Protein AF-V4MN10-F1 (afdb_monomer_lite)

Structure (mmCIF, N/CA/C/O backbone):
data_AF-V4MN10-F1
#
_entry.id   AF-V4MN10-F1
#
loop_
_atom_site.group_PDB
_atom_site.id
_atom_site.type_symbol
_atom_site.label_atom_id
_atom_site.label_alt_id
_atom_site.label_comp_id
_atom_site.label_asym_id
_atom_site.label_entity_id
_atom_site.label_seq_id
_atom_site.pdbx_PDB_ins_code
_atom_site.Cartn_x
_atom_site.Cartn_y
_atom_site.Cartn_z
_atom_site.occupancy
_atom_site.B_iso_or_equiv
_atom_site.auth_seq_id
_atom_site.auth_comp_id
_atom_site.auth_asym_id
_atom_site.auth_atom_id
_atom_site.pdbx_PDB_model_num
ATOM 1 N N . MET A 1 1 ? -40.496 44.215 18.641 1.00 53.66 1 MET A N 1
ATOM 2 C CA . MET A 1 1 ? -39.861 44.331 17.304 1.00 53.66 1 MET A CA 1
ATOM 3 C C . MET A 1 1 ? -38.380 43.930 17.300 1.00 53.66 1 MET A C 1
ATOM 5 O O . MET A 1 1 ? -37.956 43.330 16.325 1.00 53.66 1 MET A O 1
ATOM 9 N N . ALA A 1 2 ? -37.618 44.147 18.384 1.00 53.34 2 ALA A N 1
ATOM 10 C CA . ALA A 1 2 ? -36.189 43.797 18.477 1.00 53.34 2 ALA A CA 1
ATOM 11 C C . ALA A 1 2 ? -35.855 42.290 18.339 1.00 53.34 2 ALA A C 1
ATOM 13 O O . ALA A 1 2 ? -34.880 41.936 17.686 1.00 53.34 2 ALA A O 1
ATOM 14 N N . SER A 1 3 ? -36.692 41.390 18.874 1.00 57.78 3 SER A N 1
ATOM 15 C CA . SER A 1 3 ? -36.461 39.930 18.816 1.00 57.78 3 SER A CA 1
ATOM 16 C C . SER A 1 3 ? -36.426 39.366 17.382 1.00 57.78 3 SER A C 1
ATOM 18 O O . SER A 1 3 ? -35.616 38.490 17.080 1.00 57.78 3 SER A O 1
ATOM 20 N N . LYS A 1 4 ? -37.232 39.927 16.467 1.00 57.34 4 LYS A N 1
ATOM 21 C CA . LYS A 1 4 ? -37.240 39.536 15.046 1.00 57.34 4 LYS A CA 1
ATOM 22 C C . LYS A 1 4 ? -35.945 39.924 14.330 1.00 57.34 4 LYS A C 1
ATOM 24 O O . LYS A 1 4 ? -35.459 39.161 13.506 1.00 57.34 4 LYS A O 1
ATOM 29 N N . VAL A 1 5 ? -35.370 41.076 14.675 1.00 63.78 5 VAL A N 1
ATOM 30 C CA . VAL A 1 5 ? -34.121 41.575 14.076 1.00 63.78 5 VAL A CA 1
ATOM 31 C C . VAL A 1 5 ? -32.942 40.699 14.492 1.00 63.78 5 VAL A C 1
ATOM 33 O O . VAL A 1 5 ? -32.140 40.303 13.654 1.00 63.78 5 VAL A O 1
ATOM 36 N N . ILE A 1 6 ? -32.892 40.317 15.768 1.00 64.12 6 ILE A N 1
ATOM 37 C CA . ILE A 1 6 ? -31.850 39.438 16.310 1.00 64.12 6 ILE A CA 1
ATOM 38 C C . ILE A 1 6 ? -31.899 38.057 15.636 1.00 64.12 6 ILE A C 1
ATOM 40 O O . ILE A 1 6 ? -30.870 37.533 15.222 1.00 64.12 6 ILE A O 1
ATOM 44 N N . SER A 1 7 ? -33.098 37.495 15.452 1.00 66.12 7 SER A N 1
ATOM 45 C CA . SER A 1 7 ? -33.274 36.197 14.789 1.00 66.12 7 SER A CA 1
ATOM 46 C C . SER A 1 7 ? -32.801 36.208 13.327 1.00 66.12 7 SER A C 1
ATOM 48 O O . SER A 1 7 ? -32.131 35.271 12.895 1.00 66.12 7 SER A O 1
ATOM 50 N N . LEU A 1 8 ? -33.063 37.292 12.588 1.00 67.06 8 LEU A N 1
ATOM 51 C CA . LEU A 1 8 ? -32.598 37.448 11.205 1.00 67.06 8 LEU A CA 1
ATOM 52 C C . LEU A 1 8 ? -31.071 37.565 11.107 1.00 67.06 8 LEU A C 1
ATOM 54 O O . LEU A 1 8 ? -30.474 36.985 10.200 1.00 67.06 8 LEU A O 1
ATOM 58 N N . LEU A 1 9 ? -30.434 38.255 12.058 1.00 70.19 9 LEU A N 1
ATOM 59 C CA . LEU A 1 9 ? -28.974 38.365 12.110 1.00 70.19 9 LEU A CA 1
ATOM 60 C C . LEU A 1 9 ? -28.317 36.997 12.314 1.00 70.19 9 LEU A C 1
ATOM 62 O O . LEU A 1 9 ? -27.388 36.658 11.581 1.00 70.19 9 LEU A O 1
ATOM 66 N N . PHE A 1 10 ? -28.841 36.169 13.221 1.00 71.94 10 PHE A N 1
ATOM 67 C CA . PHE A 1 10 ? -28.317 34.817 13.424 1.00 71.94 10 PHE A CA 1
ATOM 68 C C . PHE A 1 10 ? -28.476 33.940 12.179 1.00 71.94 10 PHE A C 1
ATOM 70 O O . PHE A 1 10 ? -27.510 33.308 11.761 1.00 71.94 10 PHE A O 1
ATOM 77 N N . ILE A 1 11 ? -29.646 33.949 11.533 1.00 73.19 11 ILE A N 1
ATOM 78 C CA . ILE A 1 11 ? -29.879 33.178 10.299 1.00 73.19 11 ILE A CA 1
ATOM 79 C C . ILE A 1 11 ? -28.902 33.606 9.194 1.00 73.19 11 ILE A C 1
ATOM 81 O O . ILE A 1 11 ? -28.324 32.755 8.518 1.00 73.19 11 ILE A O 1
ATOM 85 N N . SER A 1 12 ? -28.674 34.915 9.040 1.00 72.12 12 SER A N 1
ATOM 86 C CA . SER A 1 12 ? -27.724 35.432 8.052 1.00 72.12 12 SER A CA 1
ATOM 87 C C . SER A 1 12 ? -26.290 34.969 8.321 1.00 72.12 12 SER A C 1
ATOM 89 O O . SER A 1 12 ? -25.594 34.604 7.378 1.00 72.12 12 SER A O 1
ATOM 91 N N . LEU A 1 13 ? -25.890 34.896 9.597 1.00 74.00 13 LEU A N 1
ATOM 92 C CA . LEU A 1 13 ? -24.562 34.464 10.030 1.00 74.00 13 LEU A CA 1
ATOM 93 C C . LEU A 1 13 ? -24.341 32.964 9.780 1.00 74.00 13 LEU A C 1
ATOM 95 O O . LEU A 1 13 ? -23.290 32.560 9.288 1.00 74.00 13 LEU A O 1
ATOM 99 N N . PHE A 1 14 ? -25.350 32.133 10.057 1.00 67.62 14 PHE A N 1
ATOM 100 C CA . PHE A 1 14 ? -25.286 30.695 9.778 1.00 67.62 14 PHE A CA 1
ATOM 101 C C . PHE A 1 14 ? -25.151 30.403 8.277 1.00 67.62 14 PHE A C 1
ATOM 103 O O . PHE A 1 14 ? -24.380 29.526 7.883 1.00 67.62 14 PHE A O 1
ATOM 110 N N . LEU A 1 15 ? -25.852 31.157 7.424 1.00 66.31 15 LEU A N 1
ATOM 111 C CA . LEU A 1 15 ? -25.783 30.985 5.971 1.00 66.31 15 LEU A CA 1
ATOM 112 C C . LEU A 1 15 ? -24.424 31.394 5.384 1.00 66.31 15 LEU A C 1
ATOM 114 O O . LEU A 1 15 ? -23.945 30.734 4.460 1.00 66.31 15 LEU A O 1
ATOM 118 N N . THR A 1 16 ? -23.775 32.440 5.907 1.00 65.56 16 THR A N 1
ATOM 119 C CA . THR A 1 16 ? -22.408 32.805 5.494 1.00 65.56 16 THR A CA 1
ATOM 120 C C . THR A 1 16 ? -21.379 31.785 5.961 1.00 65.56 16 THR A C 1
ATOM 122 O O . THR A 1 16 ? -20.511 31.426 5.167 1.00 65.56 16 THR A O 1
ATOM 125 N N . CYS A 1 17 ? -21.504 31.255 7.182 1.00 61.34 17 CYS A N 1
ATOM 126 C CA . CYS A 1 17 ? -20.624 30.193 7.672 1.00 61.34 17 CYS A CA 1
ATOM 127 C C . CYS A 1 17 ? -20.721 28.919 6.821 1.00 61.34 17 CYS A C 1
ATOM 129 O O . CYS A 1 17 ? -19.702 28.326 6.497 1.00 61.34 17 CYS A O 1
ATOM 131 N N . MET A 1 18 ? -21.920 28.519 6.388 1.00 62.00 18 MET A N 1
ATOM 132 C CA . MET A 1 18 ? -22.094 27.332 5.536 1.00 62.00 18 MET A CA 1
ATOM 133 C C . MET A 1 18 ? -21.443 27.488 4.152 1.00 62.00 18 MET A C 1
ATOM 135 O O . MET A 1 18 ? -20.981 26.506 3.579 1.00 62.00 18 MET A O 1
ATOM 139 N N . ARG A 1 19 ? -21.367 28.713 3.608 1.00 60.12 19 ARG A N 1
ATOM 140 C CA . ARG A 1 19 ? -20.710 28.979 2.314 1.00 60.12 19 ARG A CA 1
ATOM 141 C C . ARG A 1 19 ? -19.185 29.018 2.403 1.00 60.12 19 ARG A C 1
ATOM 143 O O . ARG A 1 19 ? -18.527 28.746 1.401 1.00 60.12 19 ARG A O 1
ATOM 150 N N . SER A 1 20 ? -18.622 29.342 3.567 1.00 57.88 20 SER A N 1
ATOM 151 C CA . SER A 1 20 ? -17.171 29.356 3.779 1.00 57.88 20 SER A CA 1
ATOM 152 C C . SER A 1 20 ? -16.588 27.977 4.096 1.00 57.88 20 SER A C 1
ATOM 154 O O . SER A 1 20 ? -15.382 27.799 3.950 1.00 57.88 20 SER A O 1
ATOM 156 N N . VAL A 1 21 ? -17.416 26.971 4.408 1.00 53.19 21 VAL A N 1
ATOM 157 C CA . VAL A 1 21 ? -16.996 25.557 4.441 1.00 53.19 21 VAL A CA 1
ATOM 158 C C . VAL A 1 21 ? -17.121 24.925 3.051 1.00 53.19 21 VAL A C 1
ATOM 160 O O . VAL A 1 21 ? -17.679 23.845 2.873 1.00 53.19 21 VAL A O 1
ATOM 163 N N . SER A 1 22 ? -16.586 25.589 2.024 1.00 52.94 22 SER A N 1
ATOM 164 C CA . SER A 1 22 ? -16.146 24.834 0.853 1.00 52.94 22 SER A CA 1
ATOM 165 C C . SER A 1 22 ? -14.954 24.015 1.314 1.00 52.94 22 SER A C 1
ATOM 167 O O . SER A 1 22 ? -13.859 24.550 1.470 1.00 52.94 22 SER A O 1
ATOM 169 N N . ILE A 1 23 ? -15.186 22.728 1.590 1.00 55.94 23 ILE A N 1
ATOM 170 C CA . ILE A 1 23 ? -14.114 21.742 1.712 1.00 55.94 23 ILE A CA 1
ATOM 171 C C . ILE A 1 23 ? -13.244 21.972 0.479 1.00 55.94 23 ILE A C 1
ATOM 173 O O . ILE A 1 23 ? -13.778 21.844 -0.630 1.00 55.94 23 ILE A O 1
ATOM 177 N N . PRO A 1 24 ? -11.966 22.369 0.620 1.00 42.78 24 PRO A N 1
ATOM 178 C CA . PRO A 1 24 ? -11.100 22.406 -0.532 1.00 42.78 24 PRO A CA 1
ATOM 179 C C . PRO A 1 24 ? -11.111 20.976 -1.050 1.00 42.78 24 PRO A C 1
ATOM 181 O O . PRO A 1 24 ? -10.594 20.062 -0.406 1.00 42.78 24 PRO A O 1
ATOM 184 N N . LYS A 1 25 ? -11.776 20.762 -2.190 1.00 49.00 25 LYS A N 1
ATOM 185 C CA . LYS A 1 25 ? -11.460 19.622 -3.027 1.00 49.00 25 LYS A CA 1
ATOM 186 C C . LYS A 1 25 ? -9.996 19.850 -3.339 1.00 49.00 25 LYS A C 1
ATOM 188 O O . LYS A 1 25 ? -9.659 20.663 -4.194 1.00 49.00 25 LYS A O 1
ATOM 193 N N . ALA A 1 26 ? -9.133 19.20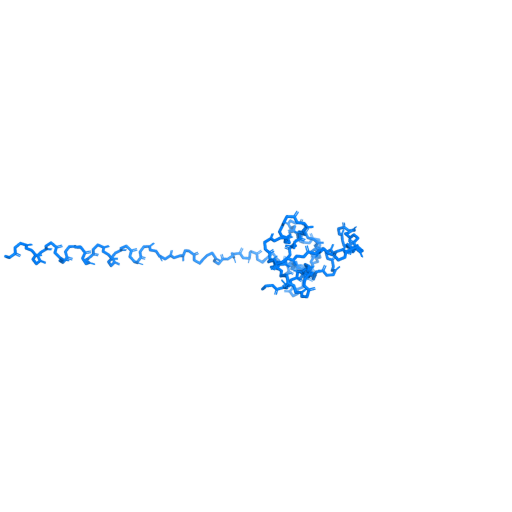3 -2.565 1.00 49.97 26 ALA A N 1
ATOM 194 C CA . ALA A 1 26 ? -7.807 18.877 -3.009 1.00 49.97 26 ALA A CA 1
ATOM 195 C C . ALA A 1 26 ? -8.047 17.990 -4.228 1.00 49.97 26 ALA A C 1
ATOM 197 O O . ALA A 1 26 ? -8.090 16.766 -4.142 1.00 49.97 26 ALA A O 1
ATOM 198 N N . GLU A 1 27 ? -8.310 18.623 -5.369 1.00 44.53 27 GLU A N 1
ATOM 199 C CA . GLU A 1 27 ? -7.883 18.074 -6.630 1.00 44.53 27 GLU A CA 1
ATOM 200 C C . GLU A 1 27 ? -6.398 17.883 -6.39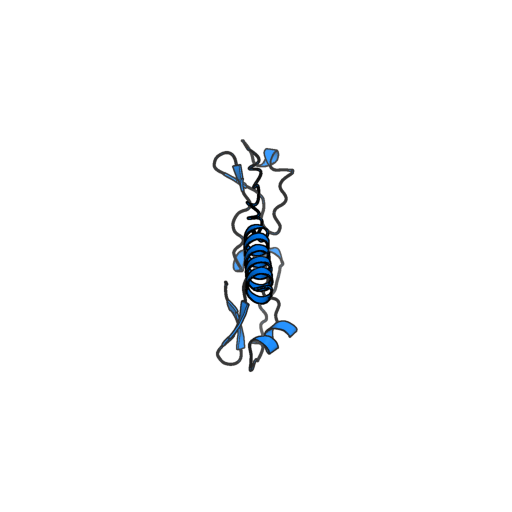3 1.00 44.53 27 GLU A C 1
ATOM 202 O O . GLU A 1 27 ? -5.637 18.850 -6.324 1.00 44.53 27 GLU A O 1
ATOM 207 N N . ALA A 1 28 ? -6.020 16.643 -6.071 1.00 48.81 28 ALA A N 1
ATOM 208 C CA . ALA A 1 28 ? -4.645 16.230 -6.152 1.00 48.81 28 ALA A CA 1
ATOM 209 C C . ALA A 1 28 ? -4.256 16.656 -7.559 1.00 48.81 28 ALA A C 1
ATOM 211 O O . ALA A 1 28 ? -4.723 16.071 -8.536 1.00 48.81 28 ALA A O 1
ATOM 212 N N . GLN A 1 29 ? -3.536 17.771 -7.662 1.00 42.88 29 GLN A N 1
ATOM 213 C CA . GLN A 1 29 ? -2.943 18.205 -8.903 1.00 42.88 29 GLN A CA 1
ATOM 214 C C . GLN A 1 29 ? -1.895 17.136 -9.155 1.00 42.88 29 GLN A C 1
ATOM 216 O O . GLN A 1 29 ? -0.747 17.257 -8.731 1.00 42.88 29 GLN A O 1
ATOM 221 N N . ILE A 1 30 ? -2.332 16.013 -9.727 1.00 53.06 30 ILE A N 1
ATOM 222 C CA . ILE A 1 30 ? -1.459 15.000 -10.268 1.00 53.06 30 ILE A CA 1
ATOM 223 C C . ILE A 1 30 ? -0.823 15.754 -11.418 1.00 53.06 30 ILE A C 1
ATOM 225 O O . ILE A 1 30 ? -1.394 15.907 -12.493 1.00 53.06 30 ILE A O 1
ATOM 229 N N . LYS A 1 31 ? 0.301 16.396 -11.118 1.00 50.34 31 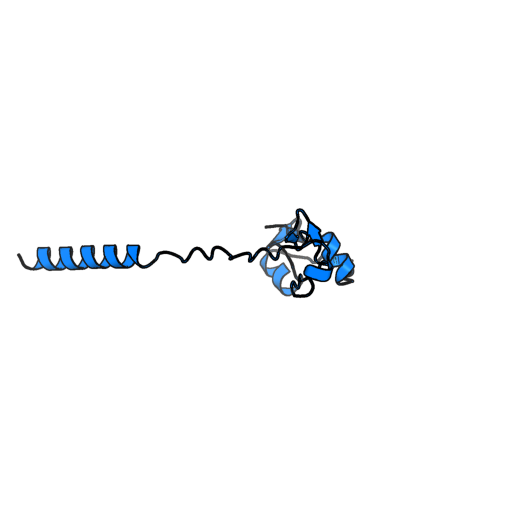LYS A N 1
ATOM 230 C CA . LYS A 1 31 ? 1.152 17.038 -12.095 1.00 50.34 31 LYS A CA 1
ATOM 231 C C . LYS A 1 31 ? 1.684 15.875 -12.917 1.00 50.34 31 LYS A C 1
ATOM 233 O O . LYS A 1 31 ? 2.678 15.263 -12.542 1.00 50.34 31 LYS A O 1
ATOM 238 N N . TYR A 1 32 ? 0.927 15.485 -13.938 1.00 56.28 32 TYR A N 1
ATOM 239 C CA . TYR A 1 32 ? 1.274 14.382 -14.815 1.00 56.28 32 TYR A CA 1
ATOM 240 C C . TYR A 1 32 ? 2.585 14.768 -15.489 1.00 56.28 32 TYR A C 1
ATOM 242 O O . TYR A 1 32 ? 2.615 15.639 -16.358 1.00 56.28 32 TYR A O 1
ATOM 250 N N . HIS A 1 33 ? 3.688 14.199 -15.005 1.00 67.19 33 HIS A N 1
ATOM 251 C CA . HIS A 1 33 ? 4.975 14.373 -15.650 1.00 67.19 33 HIS A CA 1
ATOM 252 C C . HIS A 1 33 ? 4.904 13.589 -16.956 1.00 67.19 33 HIS A C 1
ATOM 254 O O . HIS A 1 33 ? 4.708 12.369 -16.944 1.00 67.19 33 HIS A O 1
ATOM 260 N N . SER A 1 34 ? 4.954 14.309 -18.074 1.00 80.38 34 SER A N 1
ATOM 261 C CA . SER A 1 34 ? 4.982 13.686 -19.388 1.00 80.38 34 SER A CA 1
ATOM 262 C C . SER A 1 34 ? 6.286 12.920 -19.549 1.00 80.38 34 SER A C 1
ATOM 264 O O . SER A 1 34 ? 7.338 13.462 -19.224 1.00 80.38 34 SER A O 1
ATOM 266 N N . CYS A 1 35 ? 6.236 11.709 -20.084 1.00 85.69 35 CYS A N 1
ATOM 267 C CA . CYS A 1 35 ? 7.424 10.889 -20.296 1.00 85.69 35 CYS A CA 1
ATOM 268 C C . CYS A 1 35 ? 7.421 10.262 -21.691 1.00 85.69 35 CYS A C 1
ATOM 270 O O . CYS A 1 35 ? 6.371 9.974 -22.263 1.00 85.69 35 CYS A O 1
ATOM 272 N N . SER A 1 36 ? 8.608 10.048 -22.239 1.00 86.62 36 SER A N 1
ATOM 273 C CA . SER A 1 36 ? 8.862 9.204 -23.406 1.00 86.62 36 SER A CA 1
ATOM 274 C C . SER A 1 36 ? 9.481 7.879 -22.958 1.00 86.62 36 SER A C 1
ATOM 276 O O . SER A 1 36 ? 9.133 6.810 -23.462 1.00 86.62 36 SER A O 1
ATOM 278 N N . THR A 1 37 ? 10.350 7.937 -21.946 1.00 85.19 37 THR A N 1
ATOM 279 C CA . THR A 1 37 ? 10.965 6.774 -21.303 1.00 85.19 37 THR A CA 1
ATOM 280 C C . THR A 1 37 ? 10.798 6.836 -19.783 1.00 85.19 37 THR A C 1
ATOM 282 O O . THR A 1 37 ? 10.336 7.821 -19.216 1.00 85.19 37 THR A O 1
ATOM 285 N N . VAL A 1 38 ? 11.154 5.752 -19.090 1.00 83.12 38 VAL A N 1
ATOM 286 C CA . VAL A 1 38 ? 11.116 5.710 -17.615 1.00 83.12 38 VAL A CA 1
ATOM 287 C C . VAL A 1 38 ? 12.146 6.663 -16.992 1.00 83.12 38 VAL A C 1
ATOM 289 O O . VAL A 1 38 ? 11.938 7.118 -15.870 1.00 83.12 38 VAL A O 1
ATOM 292 N N . ASP A 1 39 ? 13.213 7.011 -17.716 1.00 85.69 39 ASP A N 1
ATOM 293 C CA . ASP A 1 39 ? 14.246 7.939 -17.240 1.00 85.69 39 ASP A CA 1
ATOM 294 C C . ASP A 1 39 ? 13.716 9.369 -17.076 1.00 85.69 39 ASP A C 1
ATOM 296 O O . ASP A 1 39 ? 14.161 10.089 -16.185 1.00 85.69 39 ASP A O 1
ATOM 300 N N . ASP A 1 40 ? 12.696 9.749 -17.848 1.00 83.94 40 ASP A N 1
ATOM 301 C CA . ASP A 1 40 ? 12.010 11.037 -17.690 1.00 83.94 40 ASP A CA 1
ATOM 302 C C . ASP A 1 40 ? 11.239 11.115 -16.357 1.00 83.94 40 ASP A C 1
ATOM 304 O O . ASP A 1 40 ? 10.866 12.187 -15.898 1.00 83.94 40 ASP A O 1
ATOM 308 N N . CYS A 1 41 ? 11.009 9.977 -15.697 1.00 82.69 41 CYS A N 1
ATOM 309 C CA . CYS A 1 41 ? 10.289 9.887 -14.431 1.00 82.69 41 CYS A CA 1
ATOM 310 C C . CYS A 1 41 ? 11.208 9.859 -13.200 1.00 82.69 41 CYS A C 1
ATOM 312 O O . CYS A 1 41 ? 10.744 9.477 -12.126 1.00 82.69 41 CYS A O 1
ATOM 314 N N . GLN A 1 42 ? 12.492 10.225 -13.316 1.00 82.06 42 GLN A N 1
ATOM 315 C CA . GLN A 1 42 ? 13.446 10.157 -12.195 1.00 82.06 42 GLN A CA 1
ATOM 316 C C . GLN A 1 42 ? 13.015 10.972 -10.964 1.00 82.06 42 GLN A C 1
ATOM 318 O O . GLN A 1 42 ? 13.238 10.530 -9.837 1.00 82.06 42 GLN A O 1
ATOM 323 N N . ASP A 1 43 ? 12.328 12.097 -11.171 1.00 77.81 43 ASP A N 1
ATOM 324 C CA . ASP A 1 43 ? 11.797 12.943 -10.092 1.00 77.81 43 ASP A CA 1
ATOM 325 C C . ASP A 1 43 ? 10.495 12.396 -9.470 1.00 77.81 43 ASP A C 1
ATOM 327 O O . ASP A 1 43 ? 9.967 12.945 -8.498 1.00 77.81 43 ASP A O 1
ATOM 331 N N . VAL A 1 44 ? 9.934 11.319 -10.032 1.00 77.06 44 VAL A N 1
ATOM 332 C CA . VAL A 1 44 ? 8.691 10.698 -9.569 1.00 77.06 44 VAL A CA 1
ATOM 333 C C . VAL A 1 44 ? 9.019 9.509 -8.674 1.00 77.06 44 VAL A C 1
ATOM 335 O O . VAL A 1 44 ? 9.300 8.398 -9.126 1.00 77.06 44 VAL A O 1
ATOM 338 N N . HIS A 1 45 ? 8.918 9.730 -7.366 1.00 76.44 45 HIS A N 1
ATOM 339 C CA . HIS A 1 45 ? 9.102 8.679 -6.373 1.00 76.44 45 HIS A CA 1
ATOM 340 C C . HIS A 1 45 ? 7.778 7.994 -6.031 1.00 76.44 45 HIS A C 1
ATOM 342 O O . HIS A 1 45 ? 6.879 8.573 -5.423 1.00 76.44 45 HIS A O 1
ATOM 348 N N . CYS A 1 46 ? 7.682 6.719 -6.384 1.00 73.94 46 CYS A N 1
ATOM 349 C CA . CYS A 1 46 ? 6.600 5.844 -5.957 1.00 73.94 46 CYS A CA 1
ATOM 350 C C . CYS A 1 46 ? 6.992 5.126 -4.652 1.00 73.94 46 CYS A C 1
ATOM 352 O O . CYS A 1 46 ? 8.124 4.678 -4.500 1.00 73.94 46 CYS A O 1
ATOM 354 N N . LEU A 1 47 ? 6.048 4.981 -3.716 1.00 68.81 47 LEU A N 1
ATOM 355 C CA . LEU A 1 47 ? 6.319 4.455 -2.367 1.00 68.81 47 LEU A CA 1
ATOM 356 C C . LEU A 1 47 ? 6.855 3.012 -2.337 1.00 68.81 47 LEU A C 1
ATOM 358 O O . LEU A 1 47 ? 7.674 2.683 -1.487 1.00 68.81 47 LEU A O 1
ATOM 362 N N . ILE A 1 48 ? 6.338 2.129 -3.199 1.00 68.31 48 ILE A N 1
ATOM 363 C CA . ILE A 1 48 ? 6.584 0.674 -3.097 1.00 68.31 48 ILE A CA 1
ATOM 364 C C . ILE A 1 48 ? 6.917 0.032 -4.447 1.00 68.31 48 ILE A C 1
ATOM 366 O O . ILE A 1 48 ? 7.579 -1.000 -4.502 1.00 68.31 48 ILE A O 1
ATOM 370 N N . ALA A 1 49 ? 6.445 0.609 -5.548 1.00 69.12 49 ALA A N 1
ATOM 371 C CA . ALA A 1 49 ? 6.641 0.054 -6.880 1.00 69.12 49 ALA A CA 1
ATOM 372 C C . ALA A 1 49 ? 7.515 0.974 -7.724 1.00 69.12 49 ALA A C 1
ATOM 374 O O . ALA A 1 49 ? 7.549 2.173 -7.490 1.00 69.12 49 ALA A O 1
ATOM 375 N N . SER A 1 50 ? 8.188 0.428 -8.731 1.00 79.38 50 SER A N 1
ATOM 376 C CA . SER A 1 50 ? 8.914 1.240 -9.707 1.00 79.38 50 SER A CA 1
ATOM 377 C C . SER A 1 50 ? 7.934 2.078 -10.528 1.00 79.38 50 SER A C 1
ATOM 379 O O . SER A 1 50 ? 6.911 1.557 -10.987 1.00 79.38 50 SER A O 1
ATOM 381 N N . VAL A 1 51 ? 8.258 3.358 -10.722 1.00 84.38 51 VAL A N 1
ATOM 382 C CA . VAL A 1 51 ? 7.524 4.231 -11.642 1.00 84.38 51 VAL A CA 1
ATOM 383 C C . VAL A 1 51 ? 7.583 3.659 -13.057 1.00 84.38 51 VAL A C 1
ATOM 385 O O . VAL A 1 51 ? 8.572 3.039 -13.455 1.00 84.38 51 VAL A O 1
ATOM 388 N N . LYS A 1 52 ? 6.502 3.823 -13.814 1.00 84.19 52 LYS A N 1
ATOM 389 C CA . LYS A 1 52 ? 6.414 3.410 -15.214 1.00 84.19 52 LYS A CA 1
ATOM 390 C C . LYS A 1 52 ? 6.028 4.594 -16.077 1.00 84.19 52 LYS A C 1
ATOM 392 O O . LYS A 1 52 ? 5.221 5.412 -15.655 1.00 84.19 52 LYS A O 1
ATOM 397 N N . CYS A 1 53 ? 6.545 4.629 -17.298 1.00 85.69 53 CYS A N 1
ATOM 398 C CA . CYS A 1 53 ? 6.037 5.517 -18.330 1.00 85.69 53 CYS A CA 1
ATOM 399 C C . CYS A 1 53 ? 4.943 4.786 -19.117 1.00 85.69 53 CYS A C 1
ATOM 401 O O . CYS A 1 53 ? 5.227 3.788 -19.779 1.00 85.69 53 CYS A O 1
ATOM 403 N N . VAL A 1 54 ? 3.692 5.228 -18.989 1.00 84.12 54 VAL A N 1
ATOM 404 C CA . VAL A 1 54 ? 2.523 4.633 -19.655 1.00 84.12 54 VAL A CA 1
ATOM 405 C C . VAL A 1 54 ? 1.689 5.760 -20.249 1.00 84.12 54 VAL A C 1
ATOM 407 O O . VAL A 1 54 ? 1.391 6.727 -19.552 1.00 84.12 54 VAL A O 1
ATOM 410 N N . ASP A 1 55 ? 1.338 5.651 -21.531 1.00 86.12 55 ASP A N 1
ATOM 411 C CA . ASP A 1 55 ? 0.579 6.671 -22.276 1.00 86.12 55 ASP A CA 1
ATOM 412 C C . ASP A 1 55 ? 1.182 8.077 -22.153 1.00 86.12 55 ASP A C 1
ATOM 414 O O . ASP A 1 55 ? 0.501 9.071 -21.892 1.00 86.12 55 ASP A O 1
ATOM 418 N N . SER A 1 56 ? 2.506 8.126 -22.296 1.00 85.38 56 SER A N 1
ATOM 419 C CA . SER A 1 56 ? 3.321 9.326 -22.136 1.00 85.38 56 SER A CA 1
ATOM 420 C C . SER A 1 56 ? 3.194 10.008 -20.773 1.00 85.38 56 SER A C 1
ATOM 422 O O . SER A 1 56 ? 3.407 11.213 -20.665 1.00 85.38 56 SER A O 1
ATOM 424 N N . GLN A 1 57 ? 2.852 9.257 -19.724 1.00 83.94 57 GLN A N 1
ATOM 425 C CA . GLN A 1 57 ? 2.717 9.757 -18.359 1.00 83.94 57 GLN A CA 1
ATOM 426 C C . GLN A 1 57 ? 3.456 8.867 -17.363 1.00 83.94 57 GLN A C 1
ATOM 428 O O . GLN A 1 57 ? 3.377 7.636 -17.414 1.00 83.94 57 GLN A O 1
ATOM 433 N N . CYS A 1 58 ? 4.147 9.497 -16.418 1.00 84.00 58 CYS A N 1
ATOM 434 C CA . CYS A 1 58 ? 4.732 8.801 -15.283 1.00 84.00 58 CYS A CA 1
ATOM 435 C C . CYS A 1 58 ? 3.621 8.328 -14.344 1.00 84.00 58 CYS A C 1
ATOM 437 O O . CYS A 1 58 ? 2.916 9.131 -13.733 1.00 84.00 58 CYS A O 1
ATOM 439 N N . GLN A 1 59 ? 3.473 7.015 -14.215 1.00 84.06 59 GLN A N 1
ATOM 440 C CA . GLN A 1 59 ? 2.466 6.376 -13.385 1.00 84.06 59 GLN A CA 1
ATOM 441 C C . GLN A 1 59 ? 3.130 5.494 -12.332 1.00 84.06 59 GLN A C 1
ATOM 443 O O . GLN A 1 59 ? 4.007 4.676 -12.627 1.00 84.06 59 GLN A O 1
ATOM 448 N N . CYS A 1 60 ? 2.658 5.615 -11.093 1.00 78.44 60 CYS A N 1
ATOM 449 C CA . CYS A 1 60 ? 2.928 4.621 -10.068 1.00 78.44 60 CYS A CA 1
ATOM 450 C C . CYS A 1 60 ? 1.919 3.483 -10.233 1.00 78.44 60 CYS A C 1
ATOM 452 O O . CYS A 1 60 ? 0.720 3.718 -10.060 1.00 78.44 60 CYS A O 1
ATOM 454 N N . PRO A 1 61 ? 2.353 2.256 -10.574 1.00 73.75 61 PRO A N 1
ATOM 455 C CA . PRO A 1 61 ? 1.422 1.151 -10.711 1.00 73.75 61 PRO A CA 1
ATOM 456 C C . PRO A 1 61 ? 0.714 0.894 -9.371 1.00 73.75 61 PRO A C 1
ATOM 458 O O . PRO A 1 61 ? 1.340 1.014 -8.310 1.00 73.75 61 PRO A O 1
ATOM 461 N N . PRO A 1 62 ? -0.579 0.526 -9.400 1.00 67.50 62 PRO A N 1
ATOM 462 C CA . PRO A 1 62 ? -1.339 0.268 -8.190 1.00 67.50 62 PRO A CA 1
ATOM 463 C C . PRO A 1 62 ? -0.679 -0.866 -7.413 1.00 67.50 62 PRO A C 1
ATOM 465 O O . PRO A 1 62 ? -0.423 -1.956 -7.936 1.00 67.50 62 PRO A O 1
ATOM 468 N N . VAL A 1 63 ? -0.371 -0.599 -6.149 1.00 63.19 63 VAL A N 1
ATOM 469 C CA . VAL A 1 63 ? 0.347 -1.560 -5.326 1.00 63.19 63 VAL A CA 1
ATOM 470 C C . VAL A 1 63 ? -0.652 -2.566 -4.770 1.00 63.19 63 VAL A C 1
ATOM 472 O O . VAL A 1 63 ? -1.470 -2.245 -3.913 1.00 63.19 63 VAL A O 1
ATOM 475 N N . SER A 1 64 ? -0.607 -3.804 -5.265 1.00 59.69 64 SER A N 1
ATOM 476 C CA . SER A 1 64 ? -1.435 -4.868 -4.696 1.00 59.69 64 SER A CA 1
ATOM 477 C C . SER A 1 64 ? -0.883 -5.315 -3.332 1.00 59.69 64 SER A C 1
ATOM 479 O O . SER A 1 64 ? 0.341 -5.359 -3.155 1.00 59.69 64 SER A O 1
ATOM 481 N N . PRO A 1 65 ? -1.738 -5.754 -2.388 1.00 58.31 65 PRO A N 1
ATOM 482 C CA . PRO A 1 65 ? -1.298 -6.263 -1.085 1.00 58.31 65 PRO A CA 1
ATOM 483 C C . PRO A 1 65 ? -0.250 -7.386 -1.185 1.00 58.31 65 PRO A C 1
ATOM 485 O O . PRO A 1 65 ? 0.669 -7.475 -0.370 1.00 58.31 65 PRO A O 1
ATOM 488 N N . ARG A 1 66 ? -0.337 -8.226 -2.229 1.00 58.75 66 ARG A N 1
ATOM 489 C CA . ARG A 1 66 ? 0.657 -9.275 -2.518 1.00 58.75 66 ARG A CA 1
ATOM 490 C C . ARG A 1 66 ? 2.012 -8.708 -2.948 1.00 58.75 66 ARG A C 1
ATOM 492 O O . ARG A 1 66 ? 3.041 -9.230 -2.524 1.00 58.75 66 ARG A O 1
ATOM 499 N N . SER A 1 67 ? 2.020 -7.657 -3.769 1.00 55.75 67 SER A N 1
ATOM 500 C CA . SER A 1 67 ? 3.253 -7.025 -4.259 1.00 55.75 67 SER A CA 1
ATOM 501 C C . SER A 1 67 ? 4.045 -6.369 -3.127 1.00 55.75 67 SER A C 1
ATOM 503 O O . SER A 1 67 ? 5.269 -6.451 -3.105 1.00 55.75 67 SER A O 1
ATOM 505 N N . ILE A 1 68 ? 3.348 -5.789 -2.146 1.00 58.50 68 ILE A N 1
ATOM 506 C CA . ILE A 1 68 ? 3.952 -5.176 -0.953 1.00 58.50 68 ILE A CA 1
ATOM 507 C C . ILE A 1 68 ? 4.629 -6.226 -0.092 1.00 58.50 68 ILE A C 1
ATOM 509 O O . ILE A 1 68 ? 5.785 -6.057 0.279 1.00 58.50 68 ILE A O 1
ATOM 513 N N . ARG A 1 69 ? 3.928 -7.328 0.203 1.00 57.59 69 ARG A N 1
ATOM 514 C CA . ARG A 1 69 ? 4.485 -8.417 1.015 1.00 57.59 69 ARG A CA 1
ATOM 515 C C . ARG A 1 69 ? 5.796 -8.938 0.432 1.00 57.59 69 ARG A C 1
ATOM 517 O O . ARG A 1 69 ? 6.752 -9.141 1.172 1.00 57.59 69 ARG A O 1
ATOM 524 N N . LYS A 1 70 ? 5.847 -9.086 -0.897 1.00 57.59 70 LYS A N 1
ATOM 525 C CA . LYS A 1 70 ? 7.056 -9.492 -1.622 1.00 57.59 70 LYS A CA 1
ATOM 526 C C . LYS A 1 70 ? 8.151 -8.420 -1.570 1.00 57.59 70 LYS A C 1
ATOM 528 O O . LYS A 1 70 ? 9.301 -8.762 -1.330 1.00 57.59 70 LYS A O 1
ATOM 533 N N . SER A 1 71 ? 7.804 -7.146 -1.764 1.00 57.81 71 SER A N 1
ATOM 534 C CA . SER A 1 71 ? 8.773 -6.038 -1.764 1.00 57.81 71 SER A CA 1
ATOM 535 C C . SER A 1 71 ? 9.357 -5.738 -0.380 1.00 57.81 71 SER A C 1
ATOM 537 O O . SER A 1 71 ? 10.534 -5.420 -0.270 1.00 57.81 71 SER A O 1
ATOM 539 N N . LEU A 1 72 ? 8.551 -5.849 0.679 1.00 62.25 72 LEU A N 1
ATOM 540 C CA . LEU A 1 72 ? 8.961 -5.604 2.066 1.00 62.25 72 LEU A CA 1
ATOM 541 C C . LEU A 1 72 ? 9.523 -6.858 2.755 1.00 62.25 72 LEU A C 1
ATOM 543 O O . LEU A 1 72 ? 9.809 -6.808 3.946 1.00 62.25 72 LEU A O 1
ATOM 547 N N . ASN A 1 73 ? 9.660 -7.988 2.043 1.00 56.12 73 ASN A N 1
ATOM 548 C CA . ASN A 1 73 ? 10.033 -9.287 2.624 1.00 56.12 73 ASN A CA 1
ATOM 549 C C . ASN A 1 73 ? 9.214 -9.645 3.881 1.00 56.12 73 ASN A C 1
ATOM 551 O O . ASN A 1 73 ? 9.698 -10.308 4.800 1.00 56.12 73 ASN A O 1
ATOM 555 N N . LEU A 1 74 ? 7.956 -9.199 3.930 1.00 55.72 74 LEU A N 1
ATOM 556 C CA . LEU A 1 74 ? 7.063 -9.479 5.044 1.00 55.72 74 LEU A CA 1
ATOM 557 C C . LEU A 1 74 ? 6.693 -10.958 4.969 1.00 55.72 74 LEU A C 1
ATOM 559 O O . LEU A 1 74 ? 5.901 -11.370 4.113 1.00 55.72 74 LEU A O 1
ATOM 563 N N . LYS A 1 75 ? 7.278 -11.759 5.865 1.00 52.88 75 LYS A N 1
ATOM 564 C CA . LYS A 1 75 ? 6.868 -13.151 6.045 1.00 52.88 75 LYS A CA 1
ATOM 565 C C . LYS A 1 75 ? 5.363 -13.185 6.343 1.00 52.88 75 LYS A C 1
ATOM 567 O O . LYS A 1 75 ? 4.865 -12.316 7.065 1.00 52.88 75 LYS A O 1
ATOM 572 N N . PRO A 1 76 ? 4.613 -14.151 5.789 1.00 55.53 76 PRO A N 1
ATOM 573 C CA . PRO A 1 76 ? 3.280 -14.436 6.289 1.00 55.53 76 PRO A CA 1
ATOM 574 C C . PRO A 1 76 ? 3.389 -14.659 7.797 1.00 55.53 76 PRO A C 1
ATOM 576 O O . PRO A 1 76 ? 4.266 -15.403 8.233 1.00 55.53 76 PRO A O 1
ATOM 579 N N . THR A 1 77 ? 2.545 -14.009 8.594 1.00 57.03 77 THR A N 1
ATOM 580 C CA . THR A 1 77 ? 2.415 -14.401 9.995 1.00 57.03 77 THR A CA 1
ATOM 581 C C . THR A 1 77 ? 1.890 -15.832 9.985 1.00 57.03 77 THR A C 1
ATOM 583 O O . THR A 1 77 ? 0.750 -16.064 9.589 1.00 57.03 77 THR A O 1
ATOM 586 N N . GLU A 1 78 ? 2.756 -16.797 10.296 1.00 55.59 78 GLU A N 1
ATOM 587 C CA . GLU A 1 78 ? 2.428 -18.230 10.248 1.00 55.59 78 GLU A CA 1
ATOM 588 C C . GLU A 1 78 ? 1.396 -18.606 11.317 1.00 55.59 78 GLU A C 1
ATOM 590 O O . GLU A 1 78 ? 0.685 -19.599 11.185 1.00 55.59 78 GLU A O 1
ATOM 595 N N . THR A 1 79 ? 1.267 -17.774 12.349 1.00 61.00 79 THR A N 1
ATOM 596 C CA . THR A 1 79 ? 0.282 -17.921 13.411 1.00 61.00 79 THR A CA 1
ATOM 597 C C . THR A 1 79 ? -0.932 -17.024 13.162 1.00 61.00 79 THR A C 1
ATOM 599 O O . THR A 1 79 ? -0.779 -15.800 13.076 1.00 61.00 79 THR A O 1
ATOM 602 N N . PRO A 1 80 ? -2.151 -17.589 13.083 1.00 67.44 80 PRO A N 1
ATOM 603 C CA . PRO A 1 80 ? -3.367 -16.789 13.057 1.00 67.44 80 PRO A CA 1
ATOM 604 C C . PRO A 1 80 ? -3.465 -15.987 14.356 1.00 67.44 80 PRO A C 1
ATOM 606 O O . PRO A 1 80 ? -3.385 -16.548 15.451 1.00 67.44 80 PRO A O 1
ATOM 609 N N . LEU A 1 81 ? -3.596 -14.663 14.243 1.00 79.38 81 LEU A N 1
ATOM 610 C CA . LEU A 1 81 ? -3.711 -13.805 15.415 1.00 79.38 81 LEU A CA 1
ATOM 611 C C . LEU A 1 81 ? -5.148 -13.839 15.932 1.00 79.38 81 LEU A C 1
ATOM 613 O O . LEU A 1 81 ? -6.049 -13.424 15.199 1.00 79.38 81 LEU A O 1
ATOM 617 N N . PRO A 1 82 ? -5.375 -14.298 17.173 1.00 84.75 82 PRO A N 1
ATOM 618 C CA . PRO A 1 82 ? -6.712 -14.359 17.725 1.00 84.75 82 PRO A CA 1
ATOM 619 C C . PRO A 1 82 ? -7.236 -12.957 18.053 1.00 84.75 82 PRO A C 1
ATOM 621 O O . PRO A 1 82 ? -6.504 -12.116 18.595 1.00 84.75 82 PRO A O 1
ATOM 624 N N . CYS A 1 83 ? -8.522 -12.747 17.787 1.00 87.69 83 CYS A N 1
ATOM 625 C CA . CYS A 1 83 ? -9.243 -11.514 18.092 1.00 87.69 83 CYS A CA 1
ATOM 626 C C . CYS A 1 83 ? -10.676 -11.784 18.554 1.00 87.69 83 CYS A C 1
ATOM 628 O O . CYS A 1 83 ? -11.277 -12.814 18.236 1.00 87.69 83 CYS A O 1
ATOM 630 N N . LYS A 1 84 ? -11.228 -10.822 19.294 1.00 87.94 84 LYS A N 1
ATOM 631 C CA . LYS A 1 84 ? -12.645 -10.743 19.654 1.00 87.94 84 LYS A CA 1
ATOM 632 C C . LYS A 1 84 ? -13.319 -9.561 18.957 1.00 87.94 84 LYS A C 1
ATOM 634 O O . LYS A 1 84 ? -14.485 -9.657 18.583 1.00 87.94 84 LYS A O 1
ATOM 639 N N . THR A 1 85 ? -12.581 -8.473 18.753 1.00 85.12 85 THR A N 1
ATOM 640 C CA . THR A 1 85 ? -13.006 -7.280 18.010 1.00 85.12 85 THR A CA 1
ATOM 641 C C . THR A 1 85 ? -11.937 -6.839 17.010 1.00 85.12 85 THR A C 1
ATOM 643 O O . THR A 1 85 ? -10.789 -7.268 17.072 1.00 85.12 85 THR A O 1
ATOM 646 N N . ALA A 1 86 ? -12.307 -5.960 16.072 1.00 82.25 86 ALA A N 1
ATOM 647 C CA . ALA A 1 86 ? -11.362 -5.392 15.106 1.00 82.25 86 ALA A CA 1
ATOM 648 C C . ALA A 1 86 ? -10.230 -4.583 15.773 1.00 82.25 86 ALA A C 1
ATOM 650 O O . ALA A 1 86 ? -9.114 -4.577 15.263 1.00 82.25 86 ALA A O 1
ATOM 651 N N . SER A 1 87 ? -10.494 -3.959 16.928 1.00 84.31 87 SER A N 1
ATOM 652 C CA . SER A 1 87 ? -9.491 -3.220 17.710 1.00 84.31 87 SER A CA 1
ATOM 653 C C . SER A 1 87 ? -8.366 -4.119 18.226 1.00 84.31 87 SER A C 1
ATOM 655 O O . SER A 1 87 ? -7.215 -3.709 18.230 1.00 84.31 87 SER A O 1
ATOM 657 N N . ASP A 1 88 ? -8.667 -5.374 18.581 1.00 83.25 88 ASP A N 1
ATOM 658 C CA . ASP A 1 88 ? -7.653 -6.328 19.060 1.00 83.25 88 ASP A CA 1
ATOM 659 C C . ASP A 1 88 ? -6.590 -6.643 17.993 1.00 83.25 88 ASP A C 1
ATOM 661 O O . ASP A 1 88 ? -5.523 -7.179 18.304 1.00 83.25 88 ASP A O 1
ATOM 665 N N . CYS A 1 89 ? -6.906 -6.365 16.725 1.00 81.44 89 CYS A N 1
ATOM 666 C CA . CYS A 1 89 ? -6.022 -6.570 15.589 1.00 81.44 89 CYS A CA 1
ATOM 667 C C . CYS A 1 89 ? -5.120 -5.370 15.314 1.00 81.44 89 CYS A C 1
ATOM 669 O O . CYS A 1 89 ? -4.062 -5.561 14.726 1.00 81.44 89 CYS A O 1
ATOM 671 N N . GLU A 1 90 ? -5.505 -4.168 15.738 1.00 79.06 90 GLU A N 1
ATOM 672 C CA . GLU A 1 90 ? -4.743 -2.938 15.503 1.00 79.06 90 GLU A CA 1
ATOM 673 C C . GLU A 1 90 ? -3.393 -2.967 16.236 1.00 79.06 90 GLU A C 1
ATOM 675 O O . GLU A 1 90 ? -2.366 -2.600 15.671 1.00 79.06 90 GLU A O 1
ATOM 680 N N . ASP A 1 91 ? -3.372 -3.540 17.443 1.00 73.12 91 ASP A N 1
ATOM 681 C CA . ASP A 1 91 ? -2.156 -3.686 18.251 1.00 73.12 91 ASP A CA 1
ATOM 682 C C . ASP A 1 91 ? -1.224 -4.811 17.770 1.00 73.12 91 ASP A C 1
ATOM 684 O O . ASP A 1 91 ? -0.062 -4.883 18.173 1.00 73.12 91 ASP A O 1
ATOM 688 N N . LYS A 1 92 ? -1.726 -5.739 16.946 1.00 71.38 92 LYS A N 1
ATOM 689 C CA . LYS A 1 92 ? -1.021 -6.995 16.630 1.00 71.38 92 LYS A CA 1
ATOM 690 C C . LYS A 1 92 ? -0.742 -7.20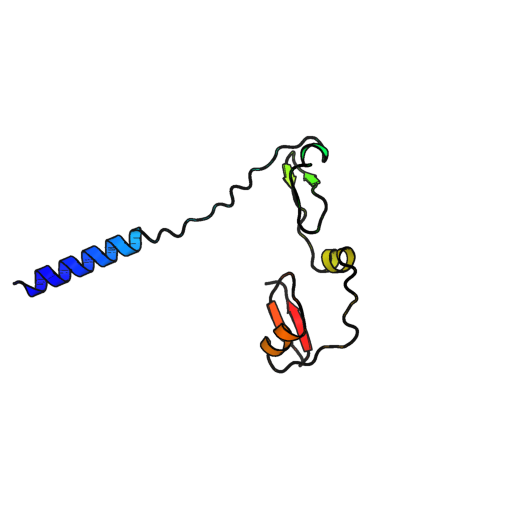7 15.145 1.00 71.38 92 LYS A C 1
ATOM 692 O O . LYS A 1 92 ? 0.075 -8.054 14.783 1.00 71.38 92 LYS A O 1
ATOM 697 N N . LEU A 1 93 ? -1.436 -6.479 14.281 1.00 73.44 93 LEU A N 1
ATOM 698 C CA . LEU A 1 93 ? -1.348 -6.574 12.834 1.00 73.44 93 LEU A CA 1
ATOM 699 C C . LEU A 1 93 ? -1.173 -5.162 12.276 1.00 73.44 93 LEU A C 1
ATOM 701 O O . LEU A 1 93 ? -1.798 -4.220 12.739 1.00 73.44 93 LEU A O 1
ATOM 705 N N . THR A 1 94 ? -0.358 -5.004 11.237 1.00 74.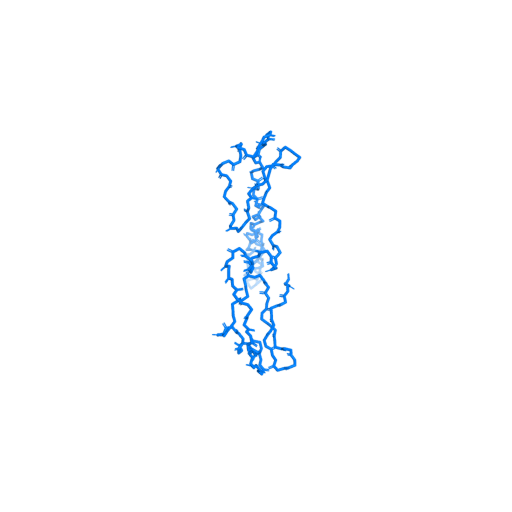06 94 THR A N 1
ATOM 706 C CA . THR A 1 94 ? -0.262 -3.735 10.505 1.00 74.06 94 THR A CA 1
ATOM 707 C C . THR A 1 94 ? -0.869 -3.917 9.119 1.00 74.06 94 THR A C 1
ATOM 709 O O . THR A 1 94 ? -0.277 -4.568 8.254 1.00 74.06 94 THR A O 1
ATOM 712 N N . CYS A 1 95 ? -2.056 -3.351 8.893 1.00 71.31 95 CYS A N 1
ATOM 713 C CA . CYS A 1 95 ? -2.689 -3.329 7.576 1.00 71.31 95 CYS A CA 1
ATOM 714 C C . CYS A 1 95 ? -2.224 -2.094 6.801 1.00 71.31 95 CYS A C 1
ATOM 716 O O . CYS A 1 95 ? -2.729 -0.998 7.004 1.00 71.31 95 CYS A O 1
ATOM 718 N N . VAL A 1 96 ? -1.257 -2.280 5.897 1.00 67.56 96 VAL A N 1
ATOM 719 C CA . VAL A 1 96 ? -0.692 -1.184 5.082 1.00 67.56 96 VAL A CA 1
ATOM 720 C C . VAL A 1 96 ? -1.757 -0.534 4.186 1.00 67.56 96 VAL A C 1
ATOM 722 O O . VAL A 1 96 ? -1.741 0.672 3.976 1.00 67.56 96 VAL A O 1
ATOM 725 N N . PHE A 1 97 ? -2.696 -1.334 3.674 1.00 62.03 97 PHE A N 1
ATOM 726 C CA . PHE A 1 97 ? -3.834 -0.865 2.890 1.00 62.03 97 PHE A CA 1
ATOM 727 C C . PHE A 1 97 ? -5.080 -1.614 3.337 1.00 62.03 97 PHE A C 1
ATOM 729 O O . PHE A 1 97 ? -5.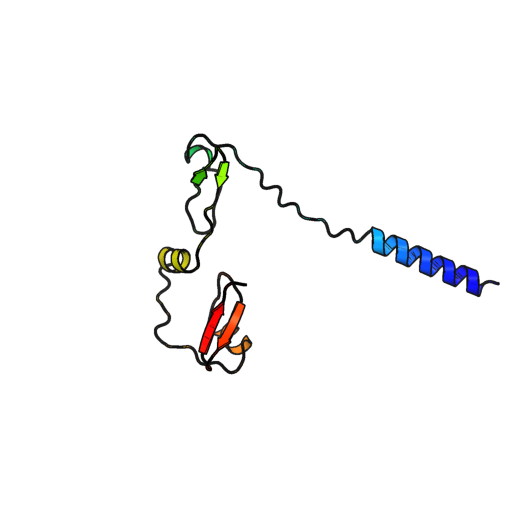149 -2.838 3.197 1.00 62.03 97 PHE A O 1
ATOM 736 N N . GLY A 1 98 ? -6.054 -0.878 3.865 1.00 69.94 98 GLY A N 1
ATOM 737 C CA . GLY A 1 98 ? -7.335 -1.432 4.272 1.00 69.94 98 GLY A CA 1
ATOM 738 C C . GLY A 1 98 ? -7.606 -1.323 5.764 1.00 69.94 98 GLY A C 1
ATOM 739 O O . GLY A 1 98 ? -7.005 -0.518 6.471 1.00 69.94 98 GLY A O 1
ATOM 740 N N . LYS A 1 99 ? -8.573 -2.115 6.217 1.00 78.25 99 LYS A N 1
ATOM 741 C CA . LYS A 1 99 ? -9.147 -2.035 7.560 1.00 78.25 99 LYS A CA 1
ATOM 742 C C . LYS A 1 99 ? -8.884 -3.336 8.300 1.00 78.25 99 LYS A C 1
ATOM 744 O O . LYS A 1 99 ? -8.882 -4.411 7.692 1.00 78.25 99 LYS A O 1
ATOM 749 N N . PHE A 1 100 ? -8.704 -3.229 9.609 1.00 83.38 100 PHE A N 1
ATOM 750 C CA . PHE A 1 100 ? -8.672 -4.385 10.490 1.00 83.38 100 PHE A CA 1
ATOM 751 C C . PHE A 1 100 ? -10.065 -4.998 10.575 1.00 83.38 100 PHE A C 1
ATOM 753 O O . PHE A 1 100 ? -11.043 -4.304 10.858 1.00 83.38 100 PHE A O 1
ATOM 760 N N . VAL A 1 101 ? -10.155 -6.301 10.336 1.00 86.31 101 VAL A N 1
ATOM 761 C CA . VAL A 1 101 ? -11.376 -7.074 10.547 1.00 86.31 101 VAL A CA 1
ATOM 762 C C . VAL A 1 101 ? -11.043 -8.277 11.406 1.00 86.31 101 VAL A C 1
ATOM 764 O O . VAL A 1 101 ? -10.039 -8.952 11.189 1.00 86.31 101 VAL A O 1
ATOM 767 N N . CYS A 1 102 ? -11.904 -8.531 12.386 1.00 87.00 102 CYS A N 1
ATOM 768 C CA . CYS A 1 102 ? -11.900 -9.773 13.132 1.00 87.00 102 CYS A CA 1
ATOM 769 C C . CYS A 1 102 ? -12.967 -10.693 12.538 1.00 87.00 102 CYS A C 1
ATOM 771 O O . CYS A 1 102 ? -14.160 -10.428 12.683 1.00 87.00 102 CYS A O 1
ATOM 773 N N . GLU A 1 103 ? -12.544 -11.750 11.852 1.00 86.69 103 GLU A N 1
ATOM 774 C CA . GLU A 1 103 ? -13.427 -12.729 11.219 1.00 86.69 103 GLU A CA 1
ATOM 775 C C . GLU A 1 103 ? -13.043 -14.125 11.709 1.00 86.69 103 GLU A C 1
ATOM 777 O O . GLU A 1 103 ? -11.865 -14.454 11.785 1.00 86.69 103 GLU A O 1
ATOM 782 N N . ASN A 1 104 ? -14.020 -14.946 12.107 1.00 87.12 104 ASN A N 1
ATOM 783 C CA . ASN A 1 104 ? -13.771 -16.282 12.676 1.00 87.12 104 ASN A CA 1
ATOM 784 C C . ASN A 1 104 ? -12.759 -16.286 13.840 1.00 87.12 104 ASN A C 1
ATOM 786 O O . ASN A 1 104 ? -11.929 -17.189 13.958 1.00 87.12 104 ASN A O 1
ATOM 790 N N . SER A 1 105 ? -12.817 -15.255 14.691 1.00 86.69 105 SER A N 1
ATOM 791 C CA . SER A 1 105 ? -11.867 -15.025 15.789 1.00 86.69 105 SER A CA 1
ATOM 792 C C . SER A 1 105 ? -10.412 -14.851 15.342 1.00 86.69 105 SER A C 1
ATOM 794 O O . SER A 1 105 ? -9.502 -15.053 16.144 1.00 86.69 105 SER A O 1
ATOM 796 N N . GLN A 1 106 ? -10.180 -14.467 14.084 1.00 87.06 106 GLN A N 1
ATOM 797 C CA . GLN A 1 106 ? -8.860 -14.227 13.509 1.00 87.06 106 GLN A CA 1
ATOM 798 C C . GLN A 1 106 ? -8.766 -12.843 12.866 1.00 87.06 106 GLN A C 1
ATOM 800 O O . GLN A 1 106 ? -9.725 -12.324 12.294 1.00 87.06 106 GLN A O 1
ATOM 805 N N . CYS A 1 107 ? -7.592 -12.227 12.979 1.00 84.69 107 CYS A N 1
ATOM 806 C CA . CYS A 1 107 ? -7.334 -10.925 12.381 1.00 84.69 107 CYS A CA 1
ATOM 807 C C . CYS A 1 107 ? -7.056 -11.029 10.882 1.00 84.69 107 CYS A C 1
ATOM 809 O O . CYS A 1 107 ? -6.135 -11.728 10.451 1.00 84.69 107 CYS A O 1
ATOM 811 N N . HIS A 1 108 ? -7.782 -10.234 10.103 1.00 81.19 108 HIS A N 1
ATOM 812 C CA . HIS A 1 108 ? -7.625 -10.101 8.663 1.00 81.19 108 HIS A CA 1
ATOM 813 C C . HIS A 1 108 ? -7.470 -8.628 8.263 1.00 81.19 108 HIS A C 1
ATOM 815 O O . HIS A 1 108 ? -8.067 -7.733 8.862 1.00 81.19 108 HIS A O 1
ATOM 821 N N . CYS A 1 109 ? -6.683 -8.386 7.212 1.00 79.62 109 CYS A N 1
ATOM 822 C CA . CYS A 1 109 ? -6.681 -7.108 6.502 1.00 79.62 109 CYS A CA 1
ATOM 823 C C . CYS A 1 109 ? -7.597 -7.227 5.289 1.00 79.62 109 CYS A C 1
ATOM 825 O O . CYS A 1 109 ? -7.302 -8.001 4.375 1.00 79.62 109 CYS A O 1
ATOM 827 N N . VAL A 1 110 ? -8.672 -6.444 5.261 1.00 78.19 110 VAL A N 1
ATOM 828 C CA . VAL A 1 110 ? -9.551 -6.340 4.089 1.00 78.19 110 VAL A CA 1
ATOM 829 C C . VAL A 1 110 ? -9.318 -5.013 3.384 1.00 78.19 110 VAL A C 1
ATOM 831 O O . VAL A 1 110 ? -9.129 -3.985 4.035 1.00 78.19 110 VAL A O 1
ATOM 834 N N . VAL A 1 111 ? -9.319 -5.034 2.050 1.00 73.94 111 VAL A N 1
ATOM 835 C CA . VAL A 1 111 ? -9.188 -3.818 1.234 1.00 73.94 111 VAL A CA 1
ATOM 836 C C . VAL A 1 111 ? -10.428 -2.950 1.463 1.00 73.94 111 VAL A C 1
ATOM 838 O O . VAL A 1 111 ? -11.548 -3.457 1.426 1.00 73.94 111 VAL A O 1
ATOM 841 N N . GLY A 1 112 ? -10.199 -1.677 1.791 1.00 53.56 112 GLY A N 1
ATOM 842 C CA . GLY A 1 112 ? -11.227 -0.710 2.180 1.00 53.56 112 GLY A CA 1
ATOM 843 C C . GLY A 1 112 ? -11.740 0.136 1.035 1.00 53.56 112 GLY A C 1
ATOM 844 O O . GLY A 1 112 ? -10.960 0.356 0.083 1.00 53.56 112 GLY A O 1
#

Foldseek 3Di:
DVVVVVVVVVVVVVVVVVVVPPPPPPPVPPVFQFAPFLVSCPVPDDDQARWGQDPRTTDDPDQDPVSRCVRVVPDPPPDFDFDDAQVSCVVPDDQPAAGWGQDPRGTDGDHD

Radius of gyration: 24.55 Å; chains: 1; bounding box: 54×63×43 Å

Sequence (112 aa):
MASKVISLLFISLFLTCMRSVSIPKAEAQIKYHSCSTVDDCQDVHCLIASVKCVDSQCQCPPVSPRSIRKSLNLKPTETPLPCKTASDCEDKLTCVFGKFVCENSQCHCVVG

pLDDT: mean 70.2, std 12.65, range [42.78, 87.94]

Organism: Eutrema salsugineum (NCBI:txid72664)

Secondary structure (DSSP, 8-state):
-HHHHHHHHHHHHHHHHHHH-------------B-SSGGGGTT---SSS--EEETTEEE-----HHHHHHHTT----SSPPB-SSTHHHHTT---SSSEEEEETTEEEEE--